Pr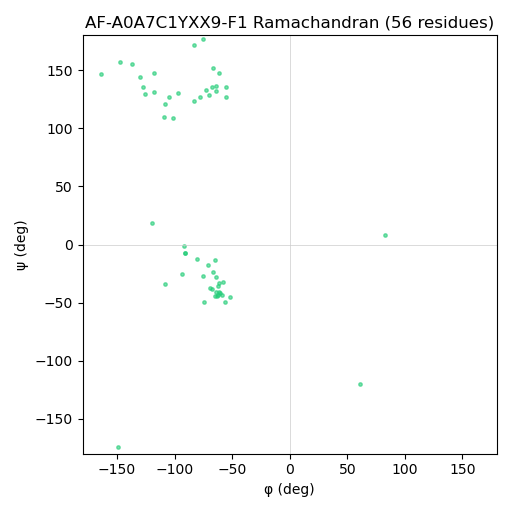otein AF-A0A7C1YXX9-F1 (afdb_monomer)

Secondary structure (DSSP, 8-state):
-GGGGEEEEETTEEEE---TT-SS-EEEE--HHHHHH--HHHHHHHHHHHTSTT----

Nearest PDB structures (foldseek):
  2epg-assembly1_A  TM=8.924E-01  e=4.668E-02  Thermus thermophilus HB8
  2epg-assembly2_B  TM=8.900E-01  e=9.601E-02  Thermus thermophilus HB8
  2lg1-assembly1_A  TM=3.767E-01  e=5.595E+00  Homo sapiens
  7bul-assembly1_A  TM=3.212E-01  e=4.031E+00  Homo sapiens
  7pgu-assembly1_N  TM=3.243E-01  e=4.907E+00  H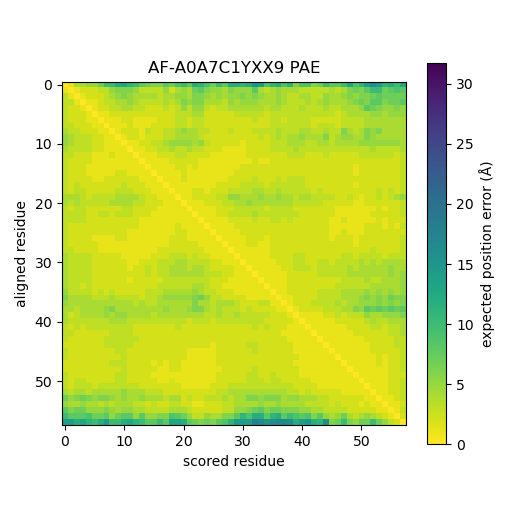omo sapiens

Mean predicted aligned error: 2.82 Å

Sequence (58 aa):
MYAEKVKRRSECQWVIEPFGTMQVPVVVYADDELMRGMDEQVYKQAANVASLPGVVQG

Radius of gyration: 11.03 Å; Cα contacts (8 Å, |Δi|>4): 75; chains: 1; bounding box: 25×23×25 Å

Foldseek 3Di:
DLLVQWDDPDQQWIWRQDDDQFPGIDIGGGHPVVSVVDDPVVSVVSRVLRNDPPDDDD

pLDDT: mean 93.15, std 4.75, range [73.44, 97.56]

Structure (mmCIF, N/CA/C/O backbone):
data_AF-A0A7C1YXX9-F1
#
_entry.id   AF-A0A7C1YXX9-F1
#
loop_
_atom_site.group_PDB
_atom_site.id
_atom_site.type_symbol
_atom_site.label_atom_id
_atom_site.label_alt_id
_atom_site.label_comp_id
_atom_site.label_asym_id
_atom_site.label_entity_id
_atom_site.label_seq_id
_atom_site.pdbx_PDB_ins_code
_atom_site.Cartn_x
_atom_site.Cartn_y
_atom_site.Cartn_z
_atom_site.occupancy
_atom_site.B_iso_or_equiv
_atom_site.auth_seq_id
_atom_site.auth_comp_id
_atom_site.auth_asym_id
_atom_site.auth_atom_id
_atom_site.pdbx_PDB_model_num
ATOM 1 N N . MET A 1 1 ? 7.852 -7.357 -8.196 1.00 77.88 1 MET A N 1
ATOM 2 C CA . MET A 1 1 ? 6.767 -6.384 -8.474 1.00 77.88 1 MET A CA 1
ATOM 3 C C . MET A 1 1 ? 5.986 -6.092 -7.196 1.00 77.88 1 MET A C 1
ATOM 5 O O . MET A 1 1 ? 5.994 -6.925 -6.295 1.00 77.88 1 MET A O 1
ATOM 9 N N . TYR A 1 2 ? 5.326 -4.935 -7.073 1.00 80.50 2 TYR A N 1
ATOM 10 C CA . TYR A 1 2 ? 4.540 -4.610 -5.865 1.00 80.50 2 TYR A CA 1
ATOM 11 C C . TYR A 1 2 ? 3.370 -5.584 -5.643 1.00 80.50 2 TYR A C 1
ATOM 13 O O . TYR A 1 2 ? 3.100 -5.962 -4.505 1.00 80.50 2 TYR A O 1
ATOM 21 N N . ALA A 1 3 ? 2.741 -6.047 -6.728 1.00 81.88 3 ALA A N 1
ATOM 22 C CA . ALA A 1 3 ? 1.632 -7.001 -6.697 1.00 81.88 3 ALA A CA 1
ATOM 23 C C . ALA A 1 3 ? 1.987 -8.329 -5.996 1.00 81.88 3 ALA A C 1
ATOM 25 O O . ALA A 1 3 ? 1.159 -8.904 -5.302 1.00 81.88 3 ALA A O 1
ATOM 26 N N . GLU A 1 4 ? 3.242 -8.782 -6.088 1.00 87.56 4 GLU A N 1
ATOM 27 C CA . GLU A 1 4 ? 3.716 -10.013 -5.428 1.00 87.56 4 GLU A CA 1
ATOM 28 C C . GLU A 1 4 ? 3.815 -9.871 -3.901 1.00 87.56 4 GLU A C 1
ATOM 30 O O . GLU A 1 4 ? 3.900 -10.863 -3.179 1.00 87.56 4 GLU A O 1
ATOM 35 N N . LYS A 1 5 ? 3.839 -8.631 -3.396 1.00 88.12 5 LYS A N 1
ATOM 36 C CA . LYS A 1 5 ? 3.909 -8.330 -1.960 1.00 88.12 5 LYS A CA 1
ATOM 37 C C . LYS A 1 5 ? 2.529 -8.195 -1.320 1.00 88.12 5 LYS A C 1
ATOM 39 O O . LYS A 1 5 ? 2.451 -8.068 -0.099 1.00 88.12 5 LYS A O 1
ATOM 44 N N . VAL A 1 6 ? 1.466 -8.213 -2.122 1.00 92.19 6 VAL A N 1
ATOM 45 C CA . VAL A 1 6 ? 0.089 -8.101 -1.651 1.00 92.19 6 VAL A CA 1
ATOM 46 C C . VAL A 1 6 ? -0.363 -9.443 -1.075 1.00 92.19 6 VAL A C 1
ATOM 48 O O . VAL A 1 6 ? -0.280 -10.481 -1.728 1.00 92.19 6 VAL A O 1
ATO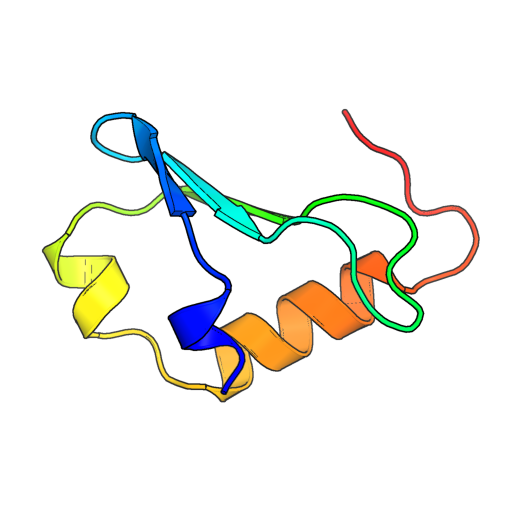M 51 N N . LYS A 1 7 ? -0.872 -9.426 0.156 1.00 94.75 7 LYS A N 1
ATOM 52 C CA . LYS A 1 7 ? -1.398 -10.600 0.859 1.00 94.75 7 LYS A CA 1
ATOM 53 C C . LYS A 1 7 ? -2.875 -10.408 1.167 1.00 94.75 7 LYS A C 1
ATOM 55 O O . LYS A 1 7 ? -3.260 -9.382 1.722 1.00 94.75 7 LYS A O 1
ATOM 60 N N . ARG A 1 8 ? -3.705 -11.403 0.855 1.00 95.25 8 ARG A N 1
ATOM 61 C CA . ARG A 1 8 ? -5.126 -11.386 1.226 1.00 95.25 8 ARG A CA 1
ATOM 62 C C . ARG A 1 8 ? -5.272 -11.557 2.739 1.00 95.25 8 ARG A C 1
ATOM 64 O O . ARG A 1 8 ? -4.709 -12.491 3.304 1.00 95.25 8 ARG A O 1
ATOM 71 N N . ARG A 1 9 ? -6.027 -10.665 3.381 1.00 94.94 9 ARG A N 1
ATOM 72 C CA . ARG A 1 9 ? -6.345 -10.695 4.819 1.00 94.94 9 ARG A CA 1
ATOM 73 C C . ARG A 1 9 ? -7.805 -11.064 5.084 1.00 94.94 9 ARG A C 1
ATOM 75 O O . ARG A 1 9 ? -8.082 -11.733 6.073 1.00 94.94 9 ARG A O 1
ATOM 82 N N . SER A 1 10 ? -8.725 -10.651 4.215 1.00 94.94 10 SER A N 1
ATOM 83 C CA . SER A 1 10 ? -10.136 -11.059 4.245 1.00 94.94 10 SER A CA 1
ATOM 84 C C . SER A 1 10 ? -10.717 -11.085 2.827 1.00 94.94 10 SER A C 1
ATOM 86 O O . SER A 1 10 ? -9.977 -10.925 1.855 1.00 94.94 10 SER A O 1
ATOM 88 N N . GLU A 1 11 ? -12.025 -11.318 2.689 1.00 94.69 11 GLU A N 1
ATOM 89 C CA . GLU A 1 11 ? -12.698 -11.391 1.386 1.00 94.69 11 GLU A CA 1
ATOM 90 C C . GLU A 1 11 ? -12.394 -10.172 0.508 1.00 94.69 11 GLU A C 1
ATOM 92 O O . GLU A 1 11 ? -11.999 -10.349 -0.642 1.00 94.69 11 GLU A O 1
ATOM 97 N N . CYS A 1 12 ? -12.465 -8.974 1.093 1.00 96.25 12 CYS A N 1
ATOM 98 C CA . CYS A 1 12 ? -12.242 -7.709 0.397 1.00 96.25 12 CYS A CA 1
ATOM 99 C C . CYS A 1 12 ? -11.079 -6.893 0.976 1.00 96.25 12 CYS A C 1
ATOM 101 O O . CYS A 1 12 ? -11.042 -5.684 0.779 1.00 96.25 12 CYS A O 1
ATOM 103 N N . GLN A 1 13 ? -10.165 -7.496 1.744 1.00 96.81 13 GLN A N 1
ATOM 104 C CA . GLN A 1 13 ? -9.047 -6.778 2.364 1.00 96.81 13 GLN A CA 1
ATOM 105 C C . GLN A 1 13 ? -7.718 -7.422 2.002 1.00 96.81 13 GLN A C 1
ATOM 107 O O . GLN A 1 13 ? -7.505 -8.616 2.226 1.00 96.81 13 GLN A O 1
ATOM 112 N N . TRP A 1 14 ? -6.795 -6.591 1.538 1.00 95.31 14 TRP A N 1
ATOM 113 C CA . TRP A 1 14 ? -5.456 -6.976 1.127 1.00 95.31 14 TRP A CA 1
ATOM 114 C C . T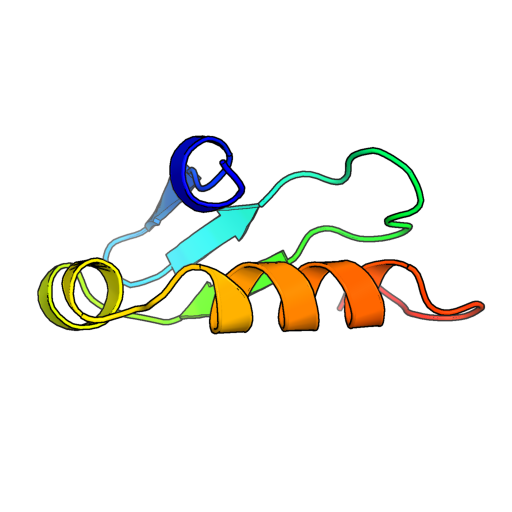RP A 1 14 ? -4.440 -6.072 1.798 1.00 95.31 14 TRP A C 1
ATOM 116 O O . TRP A 1 14 ? -4.697 -4.891 2.018 1.00 95.31 14 TRP A O 1
ATOM 126 N N . VAL A 1 15 ? -3.292 -6.627 2.156 1.00 96.00 15 VAL A N 1
ATOM 127 C CA . VAL A 1 15 ? -2.257 -5.914 2.895 1.00 96.00 15 VAL A CA 1
ATOM 128 C C . VAL A 1 15 ? -0.933 -6.033 2.169 1.00 96.00 15 VAL A C 1
ATOM 130 O O . VAL A 1 15 ? -0.544 -7.113 1.728 1.00 96.00 15 VAL A O 1
ATOM 133 N N . ILE A 1 16 ? -0.235 -4.910 2.075 1.00 95.19 16 ILE A N 1
ATOM 134 C CA . ILE A 1 16 ? 1.164 -4.847 1.678 1.00 95.19 16 ILE A CA 1
ATOM 135 C C . ILE A 1 16 ? 1.943 -4.473 2.931 1.00 95.19 16 ILE A C 1
ATOM 137 O O . ILE A 1 16 ? 1.831 -3.352 3.431 1.00 95.19 16 ILE A O 1
ATOM 141 N N . GLU A 1 17 ? 2.704 -5.435 3.446 1.00 96.06 17 GLU A N 1
ATOM 142 C CA . GLU A 1 17 ? 3.587 -5.214 4.592 1.00 96.06 17 GLU A CA 1
ATOM 143 C C . GLU A 1 17 ? 4.642 -4.149 4.261 1.00 96.06 17 GLU A C 1
ATOM 145 O O . GLU A 1 17 ? 5.069 -4.083 3.104 1.00 96.06 17 GLU A O 1
ATOM 150 N N . PRO A 1 18 ? 5.102 -3.341 5.233 1.00 95.44 18 PRO A N 1
ATOM 151 C CA . PRO A 1 18 ? 6.138 -2.346 4.992 1.00 95.44 18 PRO A CA 1
ATOM 152 C C . PRO A 1 18 ? 7.401 -2.966 4.392 1.00 95.44 18 PRO A C 1
ATOM 154 O O . PRO A 1 18 ? 7.902 -3.995 4.849 1.00 95.44 18 PRO A O 1
ATOM 157 N N . PHE A 1 19 ? 7.952 -2.315 3.373 1.00 93.75 19 PHE A N 1
ATOM 158 C CA . PHE A 1 19 ? 9.267 -2.634 2.831 1.00 93.75 19 PHE A CA 1
ATOM 159 C C . PHE A 1 19 ? 9.953 -1.368 2.320 1.00 93.75 19 PHE A C 1
ATOM 161 O O . PHE A 1 19 ? 9.307 -0.380 1.970 1.00 93.75 19 PHE A O 1
ATOM 168 N N . GLY A 1 20 ? 11.283 -1.405 2.238 1.00 93.81 20 GLY A N 1
ATOM 169 C CA . GLY A 1 20 ? 12.059 -0.250 1.798 1.00 93.81 20 GLY A CA 1
ATOM 170 C C . GLY A 1 20 ? 11.860 0.939 2.738 1.00 93.81 20 GLY A C 1
ATOM 171 O O . GLY A 1 20 ? 12.172 0.842 3.919 1.00 93.81 20 GLY A O 1
ATOM 172 N N . THR A 1 21 ? 11.358 2.054 2.205 1.00 95.94 21 THR A N 1
ATOM 173 C CA . THR A 1 21 ? 11.147 3.308 2.948 1.00 95.94 21 THR A CA 1
ATOM 174 C C . THR A 1 21 ? 9.752 3.444 3.559 1.00 95.94 21 THR A C 1
ATOM 176 O O . THR A 1 21 ? 9.479 4.462 4.194 1.00 95.94 21 THR A O 1
ATOM 179 N N . MET A 1 22 ? 8.866 2.462 3.361 1.00 96.94 22 MET A N 1
ATOM 180 C CA . MET A 1 22 ? 7.518 2.492 3.929 1.00 96.94 22 MET A CA 1
ATOM 181 C C . MET A 1 22 ? 7.583 2.455 5.458 1.00 96.94 22 MET A C 1
ATOM 183 O O . MET A 1 22 ? 8.266 1.614 6.038 1.00 96.94 22 MET A O 1
ATOM 187 N N . GLN A 1 23 ? 6.839 3.349 6.098 1.00 97.12 23 GLN A N 1
ATOM 188 C CA . GLN A 1 23 ? 6.735 3.476 7.551 1.00 97.12 23 GLN A CA 1
ATOM 189 C C . GLN A 1 23 ? 5.542 2.687 8.104 1.00 97.12 23 GLN A C 1
ATOM 191 O O . GLN A 1 23 ? 5.564 2.267 9.257 1.00 97.12 23 GLN A O 1
ATOM 196 N N . VAL A 1 24 ? 4.513 2.463 7.279 1.00 97.38 24 VAL A N 1
ATOM 197 C CA . VAL A 1 24 ? 3.256 1.797 7.659 1.00 97.38 24 VAL A CA 1
ATOM 198 C C . VAL A 1 24 ? 2.808 0.801 6.584 1.00 97.38 24 VAL A C 1
ATOM 200 O O . VAL A 1 24 ? 3.196 0.944 5.420 1.00 97.38 24 VAL A O 1
ATOM 203 N N . PRO A 1 25 ? 2.011 -0.226 6.934 1.00 96.75 25 PRO A N 1
ATOM 204 C CA . PRO A 1 25 ? 1.417 -1.111 5.940 1.00 96.75 25 PRO A CA 1
ATOM 205 C C . PRO A 1 25 ? 0.401 -0.358 5.075 1.00 96.75 25 PRO A C 1
ATOM 207 O O . PRO A 1 25 ? -0.263 0.573 5.532 1.00 96.75 25 PRO A O 1
ATOM 210 N N . VAL A 1 26 ? 0.222 -0.816 3.838 1.00 95.75 26 VAL A N 1
ATOM 211 C CA . VAL A 1 26 ? -0.901 -0.391 2.990 1.00 95.75 26 VAL A CA 1
ATOM 212 C C . VAL A 1 26 ? -2.006 -1.427 3.104 1.00 95.75 26 VAL A C 1
ATOM 214 O O . VAL A 1 26 ? -1.758 -2.619 2.924 1.00 95.75 26 VAL A O 1
ATOM 217 N N . VAL A 1 27 ? -3.230 -0.968 3.351 1.00 95.06 27 VAL A N 1
ATOM 218 C CA . VAL A 1 27 ? -4.436 -1.797 3.299 1.00 95.06 27 VAL A CA 1
ATOM 219 C C . VAL A 1 27 ? -5.246 -1.396 2.072 1.00 95.06 27 VAL A C 1
ATOM 221 O O . VAL A 1 27 ? -5.652 -0.244 1.946 1.00 95.06 27 VAL A O 1
ATOM 224 N N . VAL A 1 28 ? -5.487 -2.348 1.177 1.00 93.81 28 VAL A N 1
ATOM 225 C CA . VAL A 1 28 ? -6.327 -2.181 -0.011 1.00 93.81 28 VAL A CA 1
ATOM 226 C C . VAL A 1 28 ? -7.658 -2.881 0.234 1.00 93.81 28 VAL A C 1
ATOM 228 O O . VAL A 1 28 ? -7.682 -4.060 0.595 1.00 93.81 28 VAL A O 1
ATOM 231 N N . TYR A 1 29 ? -8.759 -2.158 0.037 1.00 95.44 29 TYR A N 1
ATOM 232 C CA . TYR A 1 29 ? -10.103 -2.724 0.076 1.00 95.44 29 TYR A CA 1
ATOM 233 C C . TYR A 1 29 ? -10.615 -2.928 -1.346 1.00 95.44 29 TYR A C 1
ATOM 235 O O . TYR A 1 29 ? -10.874 -1.959 -2.054 1.00 95.44 29 TYR A O 1
ATOM 243 N N . ALA A 1 30 ? -10.701 -4.183 -1.765 1.00 94.94 30 ALA A N 1
ATOM 244 C CA . ALA A 1 30 ? -11.082 -4.582 -3.113 1.00 94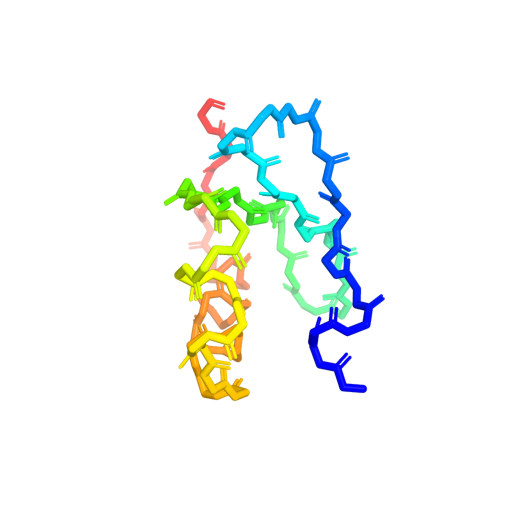.94 30 ALA A CA 1
ATOM 245 C C . ALA A 1 30 ? -11.446 -6.069 -3.118 1.00 94.94 30 ALA A C 1
ATOM 247 O O . ALA A 1 30 ? -10.848 -6.854 -2.379 1.00 94.94 30 ALA A O 1
ATOM 248 N N . ASP A 1 31 ? -12.404 -6.457 -3.953 1.00 95.94 31 ASP A N 1
ATOM 249 C CA . ASP A 1 31 ? -12.669 -7.863 -4.251 1.00 95.94 31 ASP A CA 1
ATOM 250 C C . ASP A 1 31 ? -11.602 -8.450 -5.198 1.00 95.94 31 ASP A C 1
ATOM 252 O O . ASP A 1 31 ? -10.676 -7.768 -5.648 1.00 95.94 31 ASP A O 1
ATOM 256 N N . ASP A 1 32 ? -11.714 -9.746 -5.492 1.00 93.31 32 ASP A N 1
ATOM 257 C CA . ASP A 1 32 ? -10.771 -10.445 -6.368 1.00 93.31 32 ASP A CA 1
ATOM 258 C C . ASP A 1 32 ? -10.777 -9.909 -7.818 1.00 93.31 32 ASP A C 1
ATOM 260 O O . ASP A 1 32 ? -9.756 -10.005 -8.502 1.00 93.31 32 ASP A O 1
ATOM 264 N N . GLU A 1 33 ? -11.895 -9.359 -8.308 1.00 94.75 33 GLU A N 1
ATOM 265 C CA . GLU A 1 33 ? -12.009 -8.833 -9.676 1.00 94.75 33 GLU A CA 1
ATOM 266 C C . GLU A 1 33 ? -11.275 -7.496 -9.805 1.00 94.75 33 GLU A C 1
ATOM 268 O O . GLU A 1 33 ? -10.410 -7.338 -10.672 1.00 94.75 33 GLU A O 1
ATOM 273 N N . LEU A 1 34 ? -11.536 -6.574 -8.878 1.00 94.00 34 LEU A N 1
ATOM 274 C CA . LEU A 1 34 ? -10.860 -5.286 -8.785 1.00 94.00 34 LEU A CA 1
ATOM 275 C C . LEU A 1 34 ? -9.352 -5.461 -8.610 1.00 94.00 34 LEU A C 1
ATOM 277 O O . LEU A 1 34 ? -8.579 -4.797 -9.298 1.00 94.00 34 LEU A O 1
ATOM 281 N N . MET A 1 35 ? -8.917 -6.393 -7.756 1.00 92.69 35 MET A N 1
ATOM 282 C CA . MET A 1 35 ? -7.490 -6.662 -7.542 1.00 92.69 35 MET A CA 1
ATOM 283 C C . MET A 1 35 ? -6.762 -7.138 -8.802 1.00 92.69 35 MET A C 1
ATOM 285 O O . MET A 1 35 ? -5.592 -6.804 -8.993 1.00 92.69 35 MET A O 1
ATOM 289 N N . ARG A 1 36 ? -7.439 -7.887 -9.682 1.00 90.19 36 ARG A N 1
ATOM 290 C CA . ARG A 1 36 ? -6.882 -8.327 -10.975 1.00 90.19 36 ARG A CA 1
ATOM 291 C C . ARG A 1 36 ? -6.833 -7.208 -12.011 1.00 90.19 36 ARG A C 1
ATOM 293 O O . ARG A 1 36 ? -5.996 -7.261 -12.907 1.00 90.19 36 ARG A O 1
ATOM 300 N N . GLY A 1 37 ? -7.722 -6.224 -11.896 1.00 92.00 37 GLY A N 1
ATOM 301 C CA . GLY A 1 37 ? -7.749 -5.041 -12.754 1.00 92.00 37 GLY A CA 1
ATOM 302 C C . GLY A 1 37 ? -6.743 -3.954 -12.364 1.00 92.00 37 GLY A C 1
ATOM 303 O O . GLY A 1 37 ? -6.527 -3.033 -13.149 1.00 92.00 37 GLY A O 1
ATOM 304 N N . MET A 1 38 ? -6.129 -4.031 -11.176 1.00 90.69 38 MET A N 1
ATOM 305 C CA . MET A 1 38 ? -5.148 -3.039 -10.728 1.00 90.69 38 MET A CA 1
ATOM 306 C C . MET A 1 38 ? -3.820 -3.168 -11.475 1.00 90.69 38 MET A C 1
ATOM 308 O O . MET A 1 38 ? -3.235 -4.248 -11.570 1.00 90.69 38 MET A O 1
ATOM 312 N N . ASP A 1 39 ? -3.306 -2.031 -11.938 1.00 91.31 39 ASP A N 1
ATOM 313 C CA . ASP A 1 39 ? -1.966 -1.940 -12.503 1.00 91.31 39 ASP A CA 1
ATOM 314 C C . ASP A 1 39 ? -0.882 -1.789 -11.419 1.00 91.31 39 ASP A C 1
ATOM 316 O O . ASP A 1 39 ? -1.145 -1.589 -10.230 1.00 91.31 39 ASP A O 1
ATOM 320 N N . GLU A 1 40 ? 0.385 -1.879 -11.830 1.00 89.12 40 GLU A N 1
ATOM 321 C CA . GLU A 1 40 ? 1.512 -1.727 -10.907 1.00 89.12 40 GLU A CA 1
ATOM 322 C C . GLU A 1 40 ? 1.641 -0.297 -10.336 1.00 89.12 40 GLU A C 1
ATOM 324 O O . GLU A 1 40 ? 2.204 -0.112 -9.250 1.00 89.12 40 GLU A O 1
ATOM 329 N N . GLN A 1 41 ? 1.112 0.723 -11.025 1.00 91.06 41 GLN A N 1
ATOM 330 C CA . GLN A 1 41 ? 1.229 2.116 -10.589 1.00 91.06 41 GLN A CA 1
ATOM 331 C C . GLN A 1 41 ? 0.409 2.390 -9.332 1.00 91.06 41 GLN A C 1
ATOM 333 O O . GLN A 1 41 ? 0.902 3.097 -8.448 1.00 91.06 41 GLN A O 1
ATOM 338 N N 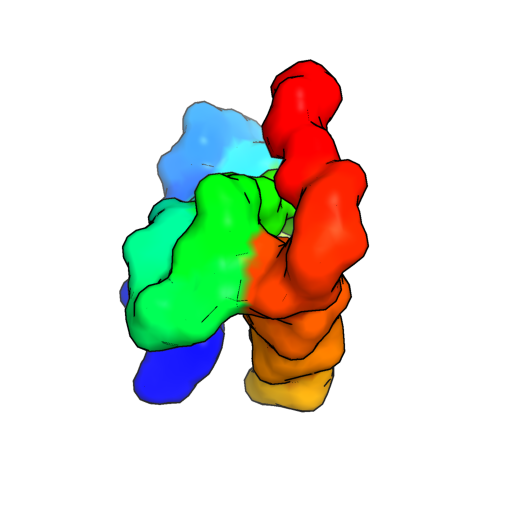. VAL A 1 42 ? -0.778 1.788 -9.207 1.00 91.25 42 VAL A N 1
ATOM 339 C CA . VAL A 1 42 ? -1.621 1.904 -8.005 1.00 91.25 42 VAL A CA 1
ATOM 340 C C . VAL A 1 42 ? -0.847 1.466 -6.761 1.00 91.25 42 VAL A C 1
ATOM 342 O O . VAL A 1 42 ? -0.756 2.206 -5.776 1.00 91.25 42 VAL A O 1
ATOM 345 N N . TYR A 1 43 ? -0.206 0.298 -6.818 1.00 91.56 43 TYR A N 1
ATOM 346 C CA . TYR A 1 43 ? 0.568 -0.217 -5.690 1.00 91.56 43 TYR A CA 1
ATOM 347 C C . TYR A 1 43 ? 1.813 0.625 -5.396 1.00 91.56 43 TYR A C 1
ATOM 349 O O . TYR A 1 43 ? 2.143 0.863 -4.232 1.00 91.56 43 TYR A O 1
ATOM 357 N N . LYS A 1 44 ? 2.492 1.115 -6.441 1.00 93.31 44 LYS A N 1
ATOM 358 C CA . LYS A 1 44 ? 3.648 2.007 -6.295 1.00 93.31 44 LYS A CA 1
ATOM 359 C C . LYS A 1 44 ? 3.260 3.324 -5.621 1.00 93.31 44 LYS A C 1
ATOM 361 O O . LYS A 1 44 ? 3.978 3.794 -4.742 1.00 93.31 44 LYS A O 1
ATOM 366 N N . GLN A 1 45 ? 2.133 3.918 -6.009 1.00 94.62 45 GLN A N 1
ATOM 367 C CA . GLN A 1 45 ? 1.646 5.157 -5.410 1.00 94.62 45 GLN A CA 1
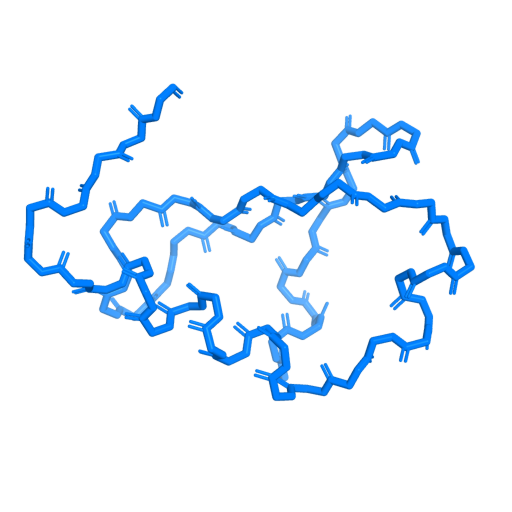ATOM 368 C C . GLN A 1 45 ? 1.279 4.952 -3.939 1.00 94.62 45 GLN A C 1
ATOM 370 O O . GLN A 1 45 ? 1.688 5.753 -3.099 1.00 94.62 45 GLN A O 1
ATOM 375 N N . ALA A 1 46 ? 0.580 3.862 -3.615 1.00 94.81 46 ALA A N 1
ATOM 376 C CA . ALA A 1 46 ? 0.238 3.540 -2.234 1.00 94.81 46 ALA A CA 1
ATOM 377 C C . ALA A 1 46 ? 1.492 3.342 -1.363 1.00 94.81 46 ALA A C 1
ATOM 379 O O . ALA A 1 46 ? 1.569 3.875 -0.257 1.00 94.81 46 ALA A O 1
ATOM 380 N N . ALA A 1 47 ? 2.515 2.659 -1.885 1.00 94.69 47 ALA A N 1
ATOM 381 C CA . ALA A 1 47 ? 3.794 2.509 -1.197 1.00 94.69 47 ALA A CA 1
ATOM 382 C C . ALA A 1 47 ? 4.523 3.849 -1.000 1.00 94.69 47 ALA A C 1
ATOM 384 O O . ALA A 1 47 ? 5.044 4.098 0.081 1.00 94.69 47 ALA A O 1
ATOM 385 N N . ASN A 1 48 ? 4.517 4.741 -1.997 1.00 96.06 48 ASN A N 1
ATOM 386 C CA . ASN A 1 48 ? 5.107 6.076 -1.855 1.00 96.06 48 ASN A CA 1
ATOM 387 C C . ASN A 1 48 ? 4.423 6.893 -0.749 1.00 96.06 48 ASN A C 1
ATOM 389 O O . ASN A 1 48 ? 5.107 7.571 0.015 1.00 96.06 48 ASN A O 1
ATOM 393 N N . VAL A 1 49 ? 3.090 6.814 -0.643 1.00 96.69 49 VAL A N 1
ATOM 394 C CA . VAL A 1 49 ? 2.328 7.461 0.440 1.00 96.69 49 VAL A CA 1
ATOM 395 C C . VAL A 1 49 ? 2.719 6.879 1.796 1.00 96.69 49 VAL A C 1
ATOM 397 O O . VAL A 1 49 ? 2.9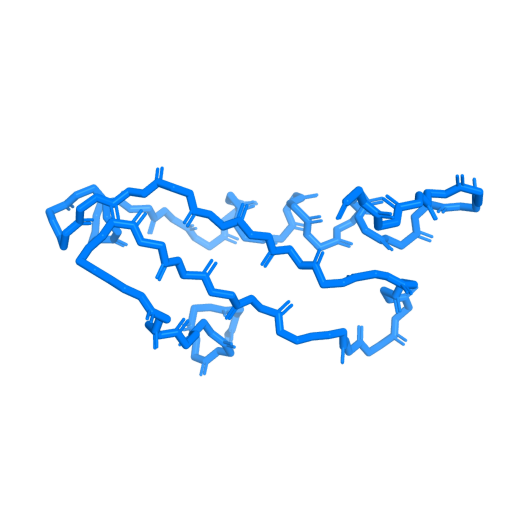86 7.628 2.732 1.00 96.69 49 VAL A O 1
ATOM 400 N N . ALA A 1 50 ? 2.829 5.554 1.891 1.00 97.31 50 ALA A N 1
ATOM 401 C CA . ALA A 1 50 ? 3.257 4.874 3.108 1.00 97.31 50 ALA A CA 1
ATOM 402 C C . ALA A 1 50 ? 4.708 5.188 3.519 1.00 97.31 50 ALA A C 1
ATOM 404 O O . ALA A 1 50 ? 5.084 4.894 4.649 1.00 97.31 50 ALA A O 1
ATOM 405 N N . SER A 1 51 ? 5.522 5.792 2.650 1.00 97.56 51 SER A N 1
ATOM 406 C CA . SER A 1 51 ? 6.882 6.248 2.970 1.00 97.56 51 SER A CA 1
ATOM 407 C C . SER A 1 51 ? 6.960 7.692 3.482 1.00 97.56 51 SER A C 1
ATOM 409 O O . SER A 1 51 ? 8.039 8.131 3.891 1.00 97.56 51 SER A O 1
ATOM 411 N N . LEU A 1 52 ? 5.861 8.454 3.452 1.00 97.56 52 LEU A N 1
ATOM 412 C CA . LEU A 1 52 ? 5.869 9.868 3.833 1.00 97.56 52 LEU A CA 1
ATOM 413 C C . LEU A 1 52 ? 6.149 10.056 5.338 1.00 97.56 52 LEU A C 1
ATOM 415 O O . LEU A 1 52 ? 5.552 9.362 6.160 1.00 97.56 52 LEU A O 1
ATOM 419 N N . PRO A 1 53 ? 7.014 11.011 5.736 1.00 96.50 53 PRO A N 1
ATOM 420 C CA . PRO A 1 53 ? 7.249 11.335 7.144 1.00 96.50 53 PRO A CA 1
ATOM 421 C C . PRO A 1 53 ? 5.957 11.689 7.882 1.00 96.50 53 PRO A C 1
ATOM 423 O O . PRO A 1 53 ? 5.223 12.580 7.459 1.00 96.50 53 PRO A O 1
ATOM 426 N N . GLY A 1 54 ? 5.705 11.013 9.004 1.00 94.56 54 GLY A N 1
ATOM 427 C CA . GLY A 1 54 ? 4.535 11.275 9.846 1.00 94.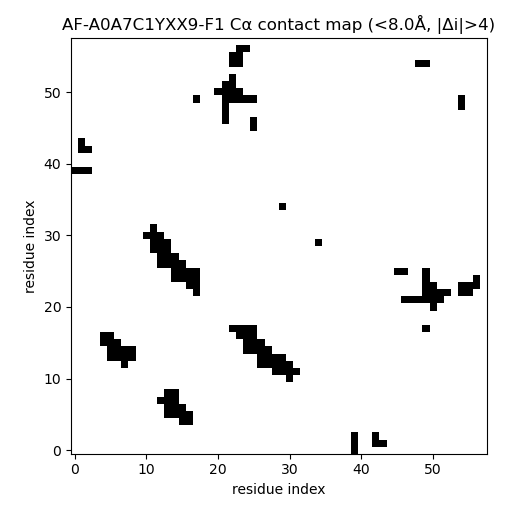56 54 GLY A CA 1
ATOM 428 C C . GLY A 1 54 ? 3.245 10.597 9.380 1.00 94.56 54 GLY A C 1
ATOM 429 O O . GLY A 1 54 ? 2.190 10.869 9.949 1.00 94.56 54 GLY A O 1
ATOM 430 N N . VAL A 1 55 ? 3.306 9.711 8.379 1.00 95.81 55 VAL A N 1
ATOM 431 C CA . VAL A 1 55 ? 2.189 8.811 8.071 1.00 95.81 55 VAL A CA 1
ATOM 432 C C . VAL A 1 55 ? 1.948 7.865 9.252 1.00 95.81 55 VAL A C 1
ATOM 434 O O . VAL A 1 55 ? 2.890 7.343 9.849 1.00 95.81 55 VAL A O 1
ATOM 437 N N . VAL A 1 56 ? 0.682 7.658 9.609 1.00 92.94 56 VAL A N 1
ATOM 438 C CA . VAL A 1 56 ? 0.280 6.834 10.756 1.00 92.94 56 VAL A CA 1
ATOM 439 C C . VAL A 1 56 ? -0.554 5.647 10.303 1.00 92.94 56 VAL A C 1
ATOM 441 O O . VAL A 1 56 ? -1.309 5.732 9.334 1.00 92.94 56 VAL A O 1
ATOM 444 N N . GLN A 1 57 ? -0.419 4.537 11.022 1.00 88.38 57 GLN A N 1
ATOM 445 C CA . GLN A 1 57 ? -1.328 3.409 10.900 1.00 88.38 57 GLN A CA 1
ATOM 446 C C . GLN A 1 57 ? -2.558 3.689 11.771 1.00 88.38 57 GLN A C 1
ATOM 448 O O . GLN A 1 57 ? -2.411 3.968 12.962 1.00 88.38 57 GLN A O 1
ATOM 453 N N . GLY A 1 58 ? -3.740 3.664 11.149 1.00 73.44 58 GLY A N 1
ATOM 454 C CA . GLY A 1 58 ? -5.036 3.776 11.827 1.00 73.44 58 GLY A CA 1
ATOM 455 C C . GLY A 1 58 ? -5.574 2.449 12.341 1.00 73.44 58 GLY A C 1
ATOM 456 O O . GLY A 1 58 ? -5.022 1.387 11.962 1.00 73.44 58 GLY A O 1
#

Solvent-accessible surface area (backbone atoms only — not comparable to full-atom values): 3531 Å² total; per-residue (Å²): 114,67,72,79,54,53,40,82,78,52,86,42,34,31,36,31,70,59,58,92,67,29,77,32,63,46,75,46,78,44,44,75,66,57,59,70,69,57,59,72,63,61,51,51,52,50,46,55,56,28,38,42,90,86,63,76,80,130